Protein AF-A0AAU9QAF4-F1 (afdb_monomer_lite)

Secondary structure (DSSP, 8-state):
---------------HHHHHHHHHHHHHHHHHHHHHH-GGG--HHHHHHHTTS-HHHHTTT-SSTHHHHHHHHHHHHHHHHTTS--S-HHHHHHHHHHHHHH-HHHHHHHHHHHHHHHHHS--HHHHHHHHHHHHHHTTTS-HHHHHHHHHHHHHHHHHHHTT--

Structure (mmCIF, N/CA/C/O backbone):
data_AF-A0AAU9QAF4-F1
#
_entry.id   AF-A0AAU9QAF4-F1
#
loop_
_atom_site.group_PDB
_atom_site.id
_atom_site.type_symbol
_atom_site.label_atom_id
_atom_site.label_alt_id
_atom_site.label_comp_id
_atom_site.label_asym_id
_atom_site.label_entity_id
_atom_site.label_seq_id
_atom_site.pdbx_PDB_ins_code
_atom_site.Cartn_x
_atom_site.Cartn_y
_atom_site.Cartn_z
_atom_site.occupancy
_atom_site.B_iso_or_equiv
_atom_site.auth_seq_id
_atom_site.auth_comp_id
_atom_site.auth_asym_id
_atom_site.auth_atom_id
_atom_site.pdbx_PDB_model_num
ATOM 1 N N . MET A 1 1 ? -36.738 12.164 49.824 1.00 37.22 1 MET A N 1
ATOM 2 C CA . MET A 1 1 ? -36.112 12.694 48.593 1.00 37.22 1 MET A CA 1
ATOM 3 C C . MET A 1 1 ? -34.843 11.898 48.343 1.00 37.22 1 MET A C 1
ATOM 5 O O . MET A 1 1 ? -33.881 12.070 49.077 1.00 37.22 1 MET A O 1
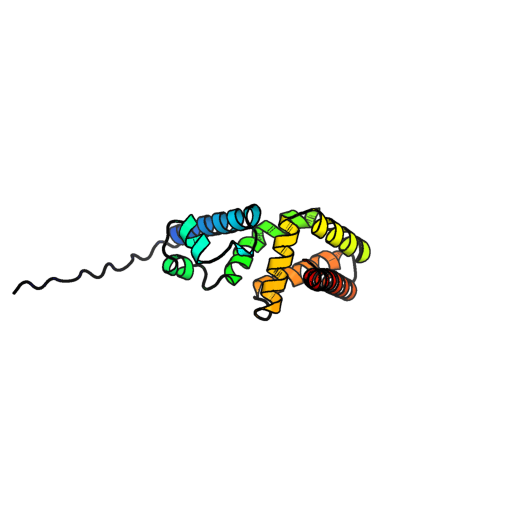ATOM 9 N N . ASN A 1 2 ? -34.884 10.940 47.414 1.00 34.28 2 ASN A N 1
ATOM 10 C CA . ASN A 1 2 ? -33.776 10.017 47.169 1.00 34.28 2 ASN A CA 1
ATOM 11 C C . ASN A 1 2 ? -32.886 10.591 46.057 1.00 34.28 2 ASN A C 1
ATOM 13 O O . ASN A 1 2 ? -33.276 10.624 44.892 1.00 34.28 2 ASN A O 1
ATOM 17 N N . SER A 1 3 ? -31.721 11.103 46.450 1.00 38.75 3 SER A N 1
ATOM 18 C CA . SER A 1 3 ? -30.683 11.627 45.562 1.00 38.75 3 SER A CA 1
ATOM 19 C C . SER A 1 3 ? -30.000 10.460 44.849 1.00 38.75 3 SER A C 1
ATOM 21 O O . SER A 1 3 ? -29.066 9.856 45.380 1.00 38.75 3 SER A O 1
ATOM 23 N N . ASN A 1 4 ? -30.475 10.133 43.648 1.00 41.16 4 ASN A N 1
ATOM 24 C CA . ASN A 1 4 ? -29.860 9.129 42.791 1.00 41.16 4 ASN A CA 1
ATOM 25 C C . ASN A 1 4 ? -28.569 9.711 42.187 1.00 41.16 4 ASN A C 1
ATOM 27 O O . ASN A 1 4 ? -28.582 10.383 41.155 1.00 41.16 4 ASN A O 1
ATOM 31 N N . SER A 1 5 ? -27.458 9.511 42.898 1.00 35.81 5 SER A N 1
ATOM 32 C CA . SER A 1 5 ? -26.116 9.880 42.454 1.00 35.81 5 SER A CA 1
ATOM 33 C C . SER A 1 5 ? -25.727 9.008 41.262 1.00 35.81 5 SER A C 1
ATOM 35 O O . SER A 1 5 ? -25.379 7.835 41.409 1.00 35.81 5 SER A O 1
ATOM 37 N N . TYR A 1 6 ? -25.802 9.583 40.062 1.00 37.62 6 TYR A N 1
ATOM 38 C CA . TYR A 1 6 ? -25.199 9.010 38.867 1.00 37.62 6 TYR A CA 1
ATOM 39 C C . TYR A 1 6 ? -23.682 8.931 39.077 1.00 37.62 6 TYR A C 1
ATOM 41 O O . TYR A 1 6 ? -22.958 9.913 38.903 1.00 37.62 6 TYR A O 1
ATOM 49 N N . LYS A 1 7 ? -23.185 7.742 39.435 1.00 39.69 7 LYS A N 1
ATOM 50 C CA . LYS A 1 7 ? -21.762 7.416 39.323 1.00 39.69 7 LYS A CA 1
ATOM 51 C C . LYS A 1 7 ? -21.377 7.511 37.849 1.00 39.69 7 LYS A C 1
ATOM 53 O O . LYS A 1 7 ? -21.637 6.610 37.057 1.00 39.69 7 LYS A O 1
ATOM 58 N N . LYS A 1 8 ? -20.757 8.631 37.487 1.00 41.03 8 LYS A N 1
ATOM 59 C CA . LYS A 1 8 ? -20.032 8.807 36.233 1.00 41.03 8 LYS A CA 1
ATOM 60 C C . LYS A 1 8 ? -18.921 7.754 36.230 1.00 41.03 8 LYS A C 1
ATOM 62 O O . LYS A 1 8 ? -17.958 7.883 36.979 1.00 41.03 8 LYS A O 1
ATOM 67 N N . VAL A 1 9 ? -19.098 6.674 35.470 1.00 39.09 9 VAL A N 1
ATOM 68 C CA . VAL A 1 9 ? -18.048 5.670 35.261 1.00 39.09 9 VAL A CA 1
ATOM 69 C C . VAL A 1 9 ? -16.934 6.368 34.490 1.00 39.09 9 VAL A C 1
ATOM 71 O O . VAL A 1 9 ? -17.013 6.551 33.277 1.00 39.09 9 VAL A O 1
ATOM 74 N N . THR A 1 10 ? -15.929 6.856 35.207 1.00 44.22 10 THR A N 1
ATOM 75 C CA . THR A 1 10 ? -14.692 7.348 34.614 1.00 44.22 10 THR A CA 1
ATOM 76 C C . THR A 1 10 ? -14.006 6.137 33.995 1.00 44.22 10 THR A C 1
ATOM 78 O O . THR A 1 10 ? -13.633 5.217 34.719 1.00 44.22 10 THR A O 1
ATOM 81 N N . MET A 1 11 ? -13.889 6.104 32.663 1.00 53.50 11 MET A N 1
ATOM 82 C CA . MET A 1 11 ? -13.036 5.134 31.969 1.00 53.50 11 MET A CA 1
ATOM 83 C C . MET A 1 11 ? -11.659 5.167 32.640 1.00 53.50 11 MET A C 1
ATOM 85 O O . MET A 1 11 ? -10.999 6.209 32.634 1.00 53.50 11 MET A O 1
ATOM 89 N N . ALA A 1 12 ? -11.268 4.065 33.282 1.00 58.59 12 ALA A N 1
ATOM 90 C CA . ALA A 1 12 ? -9.931 3.924 33.835 1.00 58.59 12 ALA A CA 1
ATOM 91 C C . ALA A 1 12 ? -8.921 4.147 32.701 1.00 58.59 12 ALA A C 1
ATOM 93 O O . ALA A 1 12 ? -9.132 3.684 31.578 1.00 58.59 12 ALA A O 1
ATOM 94 N N . ARG A 1 13 ? -7.847 4.899 32.972 1.00 70.88 13 ARG A N 1
ATOM 95 C CA . ARG A 1 13 ? -6.726 4.988 32.033 1.00 70.88 13 ARG A CA 1
ATOM 96 C C . ARG A 1 13 ? -6.154 3.578 31.898 1.00 70.88 13 ARG A C 1
ATOM 98 O O . ARG A 1 13 ? -5.591 3.075 32.863 1.00 70.88 13 ARG A O 1
ATOM 105 N N . ILE A 1 14 ? -6.345 2.968 30.731 1.00 81.44 14 ILE A N 1
ATOM 106 C CA . ILE A 1 14 ? -5.668 1.722 30.365 1.00 81.44 14 ILE A CA 1
ATOM 107 C C . ILE A 1 14 ? -4.157 1.944 30.407 1.00 81.44 14 ILE A C 1
ATOM 109 O O . ILE A 1 14 ? -3.684 3.071 30.193 1.00 81.44 14 ILE A O 1
ATOM 113 N N . SER A 1 15 ? -3.405 0.891 30.706 1.00 88.50 15 SER A N 1
ATOM 114 C CA . SER A 1 15 ? -1.948 0.960 30.670 1.00 88.50 15 SER A CA 1
ATOM 115 C C . SER A 1 15 ? -1.459 1.197 29.233 1.00 88.50 15 SER A C 1
ATOM 117 O O . SER A 1 15 ? -2.183 0.982 28.256 1.00 88.50 15 SER A O 1
ATOM 119 N N . GLN A 1 16 ? -0.220 1.667 29.087 1.00 89.19 16 GLN A N 1
ATOM 120 C CA . GLN A 1 16 ? 0.387 1.821 27.763 1.00 89.19 16 GLN A CA 1
ATOM 121 C C . GLN A 1 16 ? 0.506 0.463 27.048 1.00 89.19 16 GLN A C 1
ATOM 123 O O . GLN A 1 16 ? 0.225 0.374 25.857 1.00 89.19 16 GLN A O 1
ATOM 128 N N . GLU A 1 17 ? 0.824 -0.595 27.794 1.00 91.94 17 GLU A N 1
ATOM 129 C CA . GLU A 1 17 ? 0.909 -1.965 27.283 1.00 91.94 17 GLU A CA 1
ATOM 130 C C . GLU A 1 17 ? -0.453 -2.480 26.793 1.00 91.94 17 GLU A C 1
ATOM 132 O O . GLU A 1 17 ? -0.562 -2.993 25.683 1.00 91.94 17 GLU A O 1
ATOM 137 N N . GLU A 1 18 ? -1.526 -2.267 27.561 1.00 92.06 18 GLU A N 1
ATOM 138 C CA . GLU A 1 18 ? -2.888 -2.625 27.141 1.00 92.06 18 GLU A CA 1
ATOM 139 C C . GLU A 1 18 ? -3.303 -1.859 25.881 1.00 92.06 18 GLU A C 1
ATOM 141 O O . GLU A 1 18 ? -3.975 -2.396 24.999 1.00 92.06 18 GLU A O 1
ATOM 146 N N . LYS A 1 19 ? -2.901 -0.588 25.767 1.00 91.81 19 LYS A N 1
ATOM 147 C CA . LYS A 1 19 ? -3.163 0.215 24.572 1.00 91.81 19 LYS A CA 1
ATOM 148 C C . LYS A 1 19 ? -2.449 -0.358 23.345 1.00 91.81 19 LYS A C 1
ATOM 150 O O . LYS A 1 19 ? -3.062 -0.439 22.284 1.00 91.81 19 LYS A O 1
ATOM 155 N N . GLU A 1 20 ? -1.194 -0.769 23.485 1.00 92.62 20 GLU A N 1
ATOM 156 C CA . GLU A 1 20 ? -0.412 -1.380 22.405 1.00 92.62 20 GLU A CA 1
ATOM 157 C C . GLU A 1 20 ? -0.980 -2.740 21.986 1.00 92.62 20 GLU A C 1
ATOM 159 O O . GLU A 1 20 ? -1.146 -2.988 20.792 1.00 92.62 20 GLU A O 1
ATOM 164 N N . GLN A 1 21 ? -1.375 -3.582 22.946 1.00 94.56 21 GLN A N 1
ATOM 165 C CA . GLN A 1 21 ? -2.032 -4.866 22.675 1.00 94.56 21 GLN A CA 1
ATOM 166 C C . GLN A 1 21 ? -3.360 -4.680 21.928 1.00 94.56 21 GLN A C 1
ATOM 168 O O . GLN A 1 21 ? -3.614 -5.355 20.928 1.00 94.56 21 GLN A O 1
ATOM 173 N N . ASN A 1 22 ? -4.183 -3.721 22.364 1.00 94.88 22 ASN A N 1
ATOM 174 C CA . ASN A 1 22 ? -5.430 -3.376 21.681 1.00 94.88 22 ASN A CA 1
ATOM 175 C C . ASN A 1 22 ? -5.173 -2.881 20.255 1.00 94.88 22 ASN A C 1
ATOM 177 O O . ASN A 1 22 ? -5.830 -3.330 19.320 1.00 94.88 22 ASN A O 1
ATOM 181 N N . GLN A 1 23 ? -4.204 -1.980 20.075 1.00 93.88 23 GLN A N 1
ATOM 182 C CA . GLN A 1 23 ? -3.859 -1.457 18.756 1.00 93.88 23 GLN A CA 1
ATOM 183 C C . GLN A 1 23 ? -3.366 -2.569 17.820 1.00 93.88 23 GLN A C 1
ATOM 185 O O . GLN A 1 23 ? -3.834 -2.653 16.689 1.00 93.88 23 GLN A O 1
ATOM 190 N N . ALA A 1 24 ? -2.506 -3.470 18.300 1.00 93.56 24 ALA A N 1
ATOM 191 C CA . ALA A 1 24 ? -2.026 -4.609 17.520 1.00 93.56 24 ALA A CA 1
ATOM 192 C C . ALA A 1 24 ? -3.168 -5.549 17.094 1.00 93.56 24 ALA A C 1
ATOM 194 O O . ALA A 1 24 ? -3.180 -6.036 15.959 1.00 93.56 24 ALA A O 1
ATOM 195 N N . HIS A 1 25 ? -4.146 -5.777 17.977 1.00 95.62 25 HIS A N 1
ATOM 196 C CA . HIS A 1 25 ? -5.349 -6.536 17.646 1.00 95.62 25 HIS A CA 1
ATOM 197 C C . HIS A 1 25 ? -6.179 -5.839 16.557 1.00 95.62 25 HIS A C 1
ATOM 199 O O . HIS A 1 25 ? -6.551 -6.473 15.568 1.00 95.62 25 HIS A O 1
ATOM 205 N N . TYR A 1 26 ? -6.416 -4.531 16.680 1.00 95.75 26 TYR A N 1
ATOM 206 C CA . TYR A 1 26 ? -7.167 -3.769 15.679 1.00 95.75 26 TYR A CA 1
ATOM 207 C C . TYR A 1 26 ? -6.445 -3.727 14.327 1.00 95.75 26 TYR A C 1
ATOM 209 O O . TYR A 1 26 ? -7.079 -3.939 13.296 1.00 95.75 26 TYR A O 1
ATOM 217 N N . ASP A 1 27 ? -5.121 -3.549 14.317 1.00 94.75 27 ASP A N 1
ATOM 218 C CA . ASP A 1 27 ? -4.292 -3.603 13.107 1.00 94.75 27 ASP A CA 1
ATOM 219 C C . ASP A 1 27 ? -4.356 -4.978 12.420 1.00 94.75 27 ASP A C 1
ATOM 221 O O . ASP A 1 27 ? -4.235 -5.073 11.197 1.00 94.75 27 ASP A O 1
ATOM 225 N N . ALA A 1 28 ? -4.525 -6.064 13.182 1.00 94.69 28 ALA A N 1
ATOM 226 C CA . ALA A 1 28 ? -4.725 -7.400 12.626 1.00 94.69 28 ALA A CA 1
ATOM 227 C C . ALA A 1 28 ? -6.104 -7.545 11.965 1.00 94.69 28 ALA A C 1
ATOM 229 O O . ALA A 1 28 ? -6.181 -8.050 10.849 1.00 94.69 28 ALA A O 1
ATOM 230 N N . VAL A 1 29 ? -7.168 -7.039 12.596 1.00 96.25 29 VAL A N 1
ATOM 231 C CA . VAL A 1 29 ? -8.527 -7.038 12.022 1.00 96.25 29 VAL A CA 1
ATOM 232 C C . VAL A 1 29 ? -8.605 -6.169 10.764 1.00 96.25 29 VAL A C 1
ATOM 234 O O . VAL A 1 29 ? -9.186 -6.581 9.763 1.00 96.25 29 VAL A O 1
ATOM 237 N N . ILE A 1 30 ? -7.985 -4.985 10.785 1.00 95.62 30 ILE A N 1
ATOM 238 C CA . ILE A 1 30 ? -7.874 -4.093 9.620 1.00 95.62 30 ILE A CA 1
ATOM 239 C C . ILE A 1 30 ? -7.180 -4.812 8.461 1.00 95.62 30 ILE A C 1
ATOM 241 O O . ILE A 1 30 ? -7.657 -4.752 7.328 1.00 95.62 30 ILE A O 1
ATOM 245 N N . PHE A 1 31 ? -6.070 -5.499 8.743 1.00 94.44 31 PHE A N 1
ATOM 246 C CA . PHE A 1 31 ? -5.344 -6.275 7.743 1.00 94.44 31 PHE A CA 1
ATOM 247 C C . PHE A 1 31 ? -6.191 -7.416 7.174 1.00 94.44 31 PHE A C 1
ATOM 249 O O . PHE A 1 31 ? -6.252 -7.556 5.957 1.00 94.44 31 PHE A O 1
ATOM 256 N N . GLU A 1 32 ? -6.880 -8.179 8.023 1.00 94.88 32 GLU A N 1
ATOM 257 C CA . GLU A 1 32 ? -7.725 -9.294 7.588 1.00 94.88 32 GLU A CA 1
ATOM 258 C C . GLU A 1 32 ? -8.869 -8.822 6.683 1.00 94.88 32 GLU A C 1
ATOM 260 O O . GLU A 1 32 ? -9.045 -9.339 5.580 1.00 94.88 32 GLU A O 1
ATOM 265 N N . LEU A 1 33 ? -9.603 -7.784 7.097 1.00 96.00 33 LEU A N 1
ATOM 266 C CA . LEU A 1 33 ? -10.657 -7.175 6.279 1.00 96.00 33 LEU A CA 1
ATOM 267 C C . LEU A 1 33 ? -10.108 -6.682 4.939 1.00 96.00 33 LEU A C 1
ATOM 269 O O . LEU A 1 33 ? -10.731 -6.876 3.899 1.00 96.00 33 LEU A O 1
ATOM 273 N N . PHE A 1 34 ? -8.922 -6.075 4.949 1.00 95.06 34 PHE A N 1
ATOM 274 C CA . PHE A 1 34 ? -8.291 -5.590 3.732 1.00 95.06 34 PHE A CA 1
ATOM 275 C C . PHE A 1 34 ? -7.962 -6.728 2.755 1.00 95.06 34 PHE A C 1
ATOM 277 O O . PHE A 1 34 ? -8.328 -6.647 1.585 1.00 95.06 34 PHE A O 1
ATOM 284 N N . ILE A 1 35 ? -7.299 -7.798 3.209 1.00 93.88 35 ILE A N 1
ATOM 285 C CA . ILE A 1 35 ? -6.893 -8.892 2.312 1.00 93.88 35 ILE A CA 1
ATOM 286 C C . ILE A 1 35 ? -8.086 -9.729 1.826 1.00 93.88 35 ILE A C 1
ATOM 288 O O . ILE A 1 35 ? -8.044 -10.274 0.721 1.00 93.88 35 ILE A O 1
ATOM 292 N N . THR A 1 36 ? -9.148 -9.836 2.631 1.00 94.75 36 THR A N 1
ATOM 293 C CA . 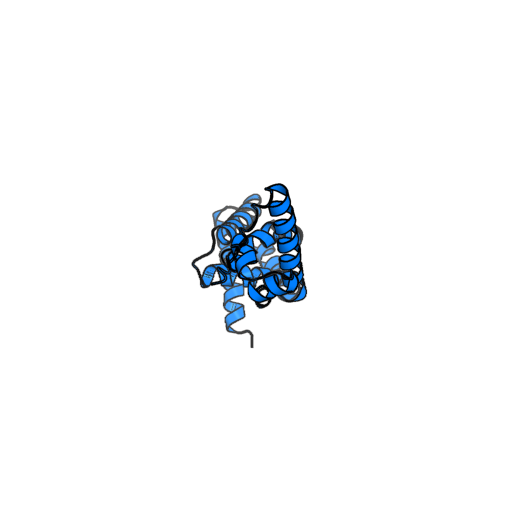THR A 1 36 ? -10.314 -10.678 2.325 1.00 94.75 36 THR A CA 1
ATOM 294 C C . THR A 1 36 ? -11.399 -9.937 1.560 1.00 94.75 36 THR A C 1
ATOM 296 O O . THR A 1 36 ? -11.967 -10.501 0.623 1.00 94.75 36 THR A O 1
ATOM 299 N N . GLU A 1 37 ? -11.667 -8.674 1.891 1.00 95.06 37 GLU A N 1
ATOM 300 C CA . GLU A 1 37 ? -12.799 -7.895 1.373 1.00 95.06 37 GLU A CA 1
ATOM 301 C C . GLU A 1 37 ? -12.362 -6.669 0.548 1.00 95.06 37 GLU A C 1
ATOM 303 O O . GLU A 1 37 ? -13.082 -6.289 -0.372 1.00 95.06 37 GLU A O 1
ATOM 308 N N . GLY A 1 38 ? -11.160 -6.127 0.762 1.00 93.75 38 GLY A N 1
ATOM 309 C CA . GLY A 1 38 ? -10.618 -4.989 0.004 1.00 93.75 38 GLY A CA 1
ATOM 310 C C . GLY A 1 38 ? -10.765 -3.638 0.709 1.00 93.75 38 GLY A C 1
ATOM 311 O O . GLY A 1 38 ? -11.341 -3.541 1.794 1.00 93.75 38 GLY A O 1
ATOM 312 N N . TRP A 1 39 ? -10.229 -2.570 0.107 1.00 92.81 39 TRP A N 1
ATOM 313 C CA . TRP A 1 39 ? -10.094 -1.250 0.749 1.00 92.81 39 TRP A CA 1
ATOM 314 C C . TRP A 1 39 ? -11.434 -0.597 1.107 1.00 92.81 39 TRP A C 1
ATOM 316 O O . TRP A 1 39 ? -11.555 0.074 2.138 1.00 92.81 39 TRP A O 1
ATOM 326 N N . GLU A 1 40 ? -12.458 -0.789 0.281 1.00 91.94 40 GLU A N 1
ATOM 327 C CA . GLU A 1 40 ? -13.786 -0.209 0.511 1.00 91.94 40 GLU A CA 1
ATOM 328 C C . GLU A 1 40 ? -14.471 -0.781 1.757 1.00 91.94 40 GLU A C 1
ATOM 330 O O . GLU A 1 40 ? -15.150 -0.052 2.483 1.00 91.94 40 GLU A O 1
ATOM 335 N N . ALA A 1 41 ? -14.225 -2.055 2.077 1.00 93.75 41 ALA A N 1
ATOM 336 C CA . ALA A 1 41 ? -14.794 -2.708 3.253 1.00 93.75 41 ALA A CA 1
ATOM 337 C C . ALA A 1 41 ? -14.182 -2.211 4.576 1.00 93.75 41 ALA A C 1
ATOM 339 O O . ALA A 1 41 ? -14.834 -2.260 5.625 1.00 93.75 41 ALA A O 1
ATOM 340 N N . VAL A 1 42 ? -12.950 -1.685 4.547 1.00 94.69 42 VAL A N 1
ATOM 341 C CA . VAL A 1 42 ? -12.208 -1.234 5.737 1.00 94.69 42 VAL A CA 1
ATOM 342 C C . VAL A 1 42 ? -12.716 0.130 6.221 1.00 94.69 42 VAL A C 1
ATOM 344 O O . VAL A 1 42 ? -12.064 1.165 6.090 1.00 94.69 42 VAL A O 1
ATOM 347 N N . THR A 1 43 ? -13.913 0.157 6.800 1.00 94.69 43 THR A N 1
ATOM 348 C CA . THR A 1 43 ? -14.518 1.367 7.380 1.00 94.69 43 THR A CA 1
ATOM 349 C C . THR A 1 43 ? -14.410 1.377 8.904 1.00 94.69 43 THR A C 1
ATOM 351 O O . THR A 1 43 ? -14.340 0.326 9.538 1.00 94.69 43 THR A O 1
ATOM 354 N N . LEU A 1 44 ? -14.450 2.565 9.525 1.00 95.38 44 LEU A N 1
ATOM 355 C CA . LEU A 1 44 ? -14.473 2.690 10.993 1.00 95.38 44 LEU A CA 1
ATOM 356 C C . LEU A 1 44 ? -15.614 1.878 11.624 1.00 95.38 44 LEU A C 1
ATOM 358 O O . LEU A 1 44 ? -15.431 1.289 12.684 1.00 95.38 44 LEU A O 1
ATOM 362 N N . ASP A 1 45 ? -16.786 1.856 10.985 1.00 96.38 45 ASP A N 1
ATOM 363 C CA . ASP A 1 45 ? -17.948 1.121 11.489 1.00 96.38 45 ASP A CA 1
ATOM 364 C C . ASP A 1 45 ? -17.751 -0.392 11.371 1.00 96.38 45 ASP A C 1
ATOM 366 O O . ASP A 1 45 ? -18.035 -1.124 12.320 1.00 96.38 45 ASP A O 1
ATOM 370 N N . ARG A 1 46 ? -17.215 -0.858 10.236 1.00 96.88 46 ARG A N 1
ATOM 371 C CA . ARG A 1 46 ? -16.934 -2.278 10.010 1.00 96.88 46 ARG A CA 1
ATOM 372 C C . ARG A 1 46 ? -15.859 -2.794 10.961 1.00 96.88 46 ARG A C 1
ATOM 374 O O . ARG A 1 46 ? -16.096 -3.785 11.639 1.00 96.88 46 ARG A O 1
ATOM 381 N N . VAL A 1 47 ? -14.734 -2.090 11.079 1.00 97.25 47 VAL A N 1
ATOM 382 C CA . VAL A 1 47 ? -13.638 -2.467 11.987 1.00 97.25 47 VAL A CA 1
ATOM 383 C C . VAL A 1 47 ? -14.117 -2.467 13.439 1.00 97.25 47 VAL A C 1
ATOM 385 O O . VAL A 1 47 ? -13.862 -3.419 14.167 1.00 97.25 47 VAL A O 1
ATOM 388 N N . ALA A 1 48 ? -14.869 -1.447 13.870 1.00 97.31 48 ALA A N 1
ATOM 389 C CA . ALA A 1 48 ? -15.393 -1.406 15.235 1.00 97.31 48 ALA A CA 1
ATOM 390 C C . ALA A 1 48 ? -16.327 -2.591 15.528 1.00 97.31 48 ALA A C 1
ATOM 392 O O . ALA A 1 48 ? -16.247 -3.178 16.608 1.00 97.31 48 ALA A O 1
ATOM 393 N N . LYS A 1 49 ? -17.171 -2.964 14.556 1.00 97.56 49 LYS A N 1
ATOM 394 C CA . LYS A 1 49 ? -18.056 -4.128 14.647 1.00 97.56 49 LYS A CA 1
ATOM 395 C C . LYS A 1 49 ? -17.268 -5.434 14.780 1.00 97.56 49 LYS A C 1
ATOM 397 O O . LYS A 1 49 ? -17.577 -6.200 15.686 1.00 97.56 49 LYS A O 1
ATOM 402 N N . GLU A 1 50 ? -16.269 -5.669 13.930 1.00 97.31 50 GLU A N 1
ATOM 403 C CA . GLU A 1 50 ? -15.446 -6.890 13.981 1.00 97.31 50 GLU A CA 1
ATOM 404 C C . GLU A 1 50 ? -14.629 -6.994 15.276 1.00 97.31 50 GLU A C 1
ATOM 406 O O . GLU A 1 50 ? -14.512 -8.070 15.853 1.00 97.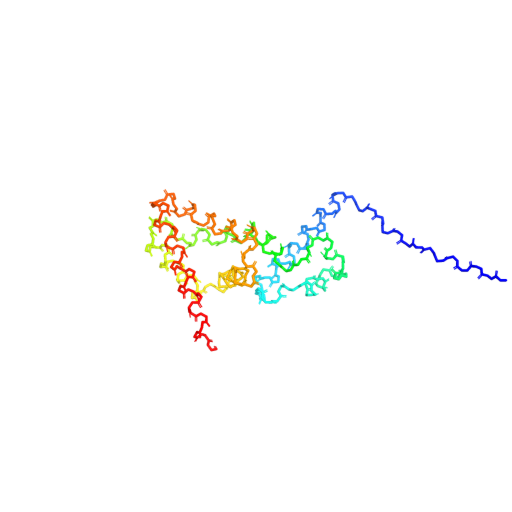31 50 GLU A O 1
ATOM 411 N N . CYS A 1 51 ? -14.138 -5.869 15.798 1.00 96.00 51 CYS A N 1
ATOM 412 C CA . CYS A 1 51 ? -13.439 -5.827 17.084 1.00 96.00 51 CYS A CA 1
ATOM 413 C C . CYS A 1 51 ? -14.382 -5.904 18.304 1.00 96.00 51 CYS A C 1
ATOM 415 O O . CYS A 1 51 ? -13.910 -5.922 19.438 1.00 96.00 51 CYS A O 1
ATOM 417 N N . GLY A 1 52 ? -15.708 -5.872 18.116 1.00 96.62 52 GLY A N 1
ATOM 418 C CA . GLY A 1 52 ? -16.680 -5.869 19.216 1.00 96.62 52 GLY A CA 1
ATOM 419 C C . GLY A 1 52 ? -16.662 -4.598 20.080 1.00 96.62 52 GLY A C 1
ATOM 420 O O . GLY A 1 52 ? -17.055 -4.636 21.247 1.00 96.62 52 GLY A O 1
ATOM 421 N N . ILE A 1 53 ? -16.218 -3.461 19.532 1.00 96.62 53 ILE A N 1
ATOM 422 C CA . ILE A 1 53 ? -16.089 -2.185 20.252 1.00 96.62 53 ILE A CA 1
ATOM 423 C C . ILE A 1 53 ? -16.984 -1.091 19.665 1.00 96.62 53 ILE A C 1
ATOM 425 O O . ILE A 1 53 ? -17.498 -1.169 18.552 1.00 96.62 53 ILE A O 1
ATOM 429 N N . ARG A 1 54 ? -17.163 0.001 20.416 1.00 96.50 54 ARG A N 1
ATOM 430 C CA . ARG A 1 54 ? -17.844 1.197 19.900 1.00 96.50 54 ARG A CA 1
ATOM 431 C C . ARG A 1 54 ? -16.943 1.921 18.899 1.00 96.50 54 ARG A C 1
ATOM 433 O O . ARG A 1 54 ? -15.748 2.072 19.149 1.00 96.50 54 ARG A O 1
ATOM 440 N N . LYS A 1 55 ? -17.533 2.507 17.851 1.00 95.06 55 LYS A N 1
ATOM 441 C CA . LYS A 1 55 ? -16.824 3.385 16.898 1.00 95.06 55 LYS A CA 1
ATOM 442 C C . LYS A 1 55 ? -16.023 4.486 17.598 1.00 95.06 55 LYS A C 1
ATOM 444 O O . LYS A 1 55 ? -14.880 4.731 17.242 1.00 95.06 55 LYS A O 1
ATOM 449 N N . SER A 1 56 ? -16.593 5.105 18.633 1.00 94.75 56 SER A N 1
ATOM 450 C CA . SER A 1 56 ? -15.918 6.141 19.426 1.00 94.75 56 SER A CA 1
ATOM 451 C C . SER A 1 56 ? -14.670 5.627 20.150 1.00 94.75 56 SER A C 1
ATOM 453 O O . SER A 1 56 ? -13.721 6.380 20.334 1.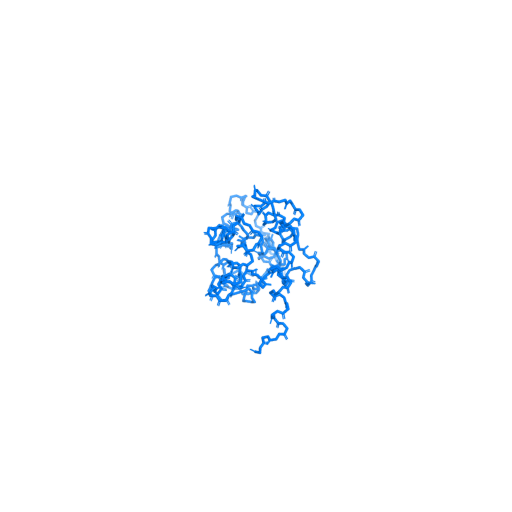00 94.75 56 SER A O 1
ATOM 455 N N . THR A 1 57 ? -14.660 4.352 20.560 1.00 94.19 57 THR A N 1
ATOM 456 C CA . THR A 1 57 ? -13.477 3.711 21.150 1.00 94.19 57 THR A CA 1
ATOM 457 C C . THR A 1 57 ? -12.399 3.547 20.088 1.00 94.19 57 THR A C 1
ATOM 459 O O . THR A 1 57 ? -11.267 3.959 20.316 1.00 94.19 57 THR A O 1
ATOM 462 N N . LEU A 1 58 ? -12.761 3.032 18.907 1.00 95.69 58 LEU A N 1
ATOM 463 C CA . LEU A 1 58 ? -11.838 2.894 17.779 1.00 95.69 58 LEU A CA 1
ATOM 464 C C . LEU A 1 58 ? -11.273 4.252 17.336 1.00 95.69 58 LEU A C 1
ATOM 466 O O . LEU A 1 58 ? -10.087 4.359 17.050 1.00 95.69 58 LEU A O 1
ATOM 470 N N . GLN A 1 59 ? -12.090 5.308 17.365 1.00 94.75 59 GLN A N 1
ATOM 471 C CA . GLN A 1 59 ? -11.665 6.676 17.056 1.00 94.75 59 GLN A CA 1
ATOM 472 C C . GLN A 1 59 ? -10.628 7.247 18.031 1.00 94.75 59 GLN A C 1
ATOM 474 O O . GLN A 1 59 ? -9.913 8.187 17.683 1.00 94.75 59 GLN A O 1
ATOM 479 N N . GLY A 1 60 ? -10.507 6.669 19.231 1.00 93.00 60 GLY A N 1
ATOM 480 C CA . GLY A 1 60 ? -9.410 6.966 20.152 1.00 93.00 60 GLY A CA 1
ATOM 481 C C . GLY A 1 60 ? -8.047 6.454 19.669 1.00 93.00 60 GLY A C 1
ATOM 482 O O . GLY A 1 60 ? -7.022 6.968 20.114 1.00 93.00 60 GLY A O 1
ATOM 483 N N . TYR A 1 61 ? -8.038 5.480 18.754 1.00 92.81 61 TYR A N 1
ATOM 484 C CA . TYR A 1 61 ? -6.843 4.912 18.123 1.00 92.81 61 TYR A CA 1
ATOM 485 C C . TYR A 1 61 ? -6.651 5.450 16.700 1.00 92.81 61 TYR A C 1
ATOM 487 O O . TYR A 1 61 ? -5.545 5.851 16.350 1.00 92.81 61 TYR A O 1
ATOM 495 N N . TYR A 1 62 ? -7.733 5.528 15.917 1.00 92.12 62 TYR A N 1
ATOM 496 C CA . TYR A 1 62 ? -7.715 5.956 14.517 1.00 92.12 62 TYR A CA 1
ATOM 497 C C . TYR A 1 62 ? -8.721 7.079 14.278 1.00 92.12 62 TYR A C 1
ATOM 499 O O . TYR A 1 62 ? -9.930 6.856 14.234 1.00 92.12 62 TYR A O 1
ATOM 507 N N . LYS A 1 63 ? -8.241 8.307 14.076 1.00 88.56 63 LYS A N 1
ATOM 508 C CA . LYS A 1 63 ? -9.115 9.478 13.886 1.00 88.56 63 LYS A CA 1
ATOM 509 C C . LYS A 1 63 ? -10.030 9.339 12.662 1.00 88.56 63 LYS A C 1
ATOM 511 O O . LYS A 1 63 ? -11.155 9.835 12.679 1.00 88.56 63 LYS A O 1
ATOM 516 N N . ASN A 1 64 ? -9.546 8.697 11.600 1.00 87.81 64 ASN A N 1
ATOM 517 C CA . ASN A 1 64 ? -10.249 8.504 10.332 1.00 87.81 64 ASN A CA 1
ATOM 518 C C . ASN A 1 64 ? -9.747 7.243 9.593 1.00 87.81 64 ASN A C 1
ATOM 520 O O . ASN A 1 64 ? -8.777 6.619 10.024 1.00 87.81 64 ASN A O 1
ATOM 524 N N . LYS A 1 65 ? -10.414 6.881 8.482 1.00 87.44 65 LYS A N 1
ATOM 525 C CA . LYS A 1 65 ? -10.070 5.721 7.631 1.00 87.44 65 LYS A CA 1
ATOM 526 C C . LYS A 1 65 ? -8.628 5.796 7.113 1.00 87.44 65 LYS A C 1
ATOM 528 O O . LYS A 1 65 ? -7.948 4.781 7.085 1.00 87.44 65 LYS A O 1
ATOM 533 N N . ASP A 1 66 ? -8.135 6.986 6.778 1.00 83.38 66 ASP A N 1
ATOM 534 C CA . ASP A 1 66 ? -6.783 7.182 6.235 1.00 83.38 66 ASP A CA 1
ATOM 535 C C . ASP A 1 66 ? -5.691 6.682 7.195 1.00 83.38 66 ASP A C 1
ATOM 537 O O . ASP A 1 66 ? -4.623 6.251 6.761 1.00 83.38 66 ASP A O 1
ATOM 541 N N . GLN A 1 67 ? -5.951 6.704 8.510 1.00 86.56 67 GLN A N 1
ATOM 542 C CA . GLN A 1 67 ? -5.019 6.165 9.503 1.00 86.56 67 GLN A CA 1
ATOM 543 C C . GLN A 1 67 ? -4.869 4.637 9.418 1.00 86.56 67 GLN A C 1
ATOM 545 O O . GLN A 1 67 ? -3.829 4.110 9.808 1.00 86.56 67 GLN A O 1
ATOM 550 N N . PHE A 1 68 ? -5.831 3.925 8.825 1.00 89.56 68 PHE A N 1
ATOM 551 C CA . PHE A 1 68 ? -5.704 2.493 8.549 1.00 89.56 68 PHE A CA 1
ATOM 552 C C . PHE A 1 68 ? -4.650 2.195 7.483 1.00 89.56 68 PHE A C 1
ATOM 554 O O . PHE A 1 68 ? -3.982 1.168 7.566 1.00 89.56 68 PHE A O 1
ATOM 561 N N . ALA A 1 69 ? -4.419 3.102 6.527 1.00 81.81 69 ALA A N 1
ATOM 562 C CA . ALA A 1 69 ? -3.370 2.908 5.527 1.00 81.81 69 ALA A CA 1
ATOM 563 C C . ALA A 1 69 ? -1.976 2.792 6.177 1.00 81.81 69 ALA A C 1
ATOM 565 O O . ALA A 1 69 ? -1.127 2.053 5.685 1.00 81.81 69 ALA A O 1
ATOM 566 N N . TYR A 1 70 ? -1.747 3.456 7.318 1.00 79.12 70 TYR A N 1
ATOM 567 C CA . TYR A 1 70 ? -0.501 3.339 8.088 1.00 79.12 70 TYR A CA 1
ATOM 568 C C . TYR A 1 70 ? -0.376 1.978 8.777 1.00 79.12 70 TYR A C 1
ATOM 570 O O . TYR A 1 70 ? 0.691 1.371 8.727 1.00 79.12 70 TYR A O 1
ATOM 578 N N . ALA A 1 71 ? -1.465 1.481 9.372 1.00 80.25 71 ALA A N 1
ATOM 579 C CA . ALA A 1 71 ? -1.515 0.147 9.976 1.00 80.25 71 ALA A CA 1
ATOM 580 C C . ALA A 1 71 ? -1.202 -0.953 8.947 1.00 80.25 71 ALA A C 1
ATOM 582 O O . ALA A 1 71 ? -0.494 -1.921 9.226 1.00 80.25 71 ALA A O 1
ATOM 583 N N . LEU A 1 72 ? -1.696 -0.769 7.722 1.00 84.19 72 LEU A N 1
ATOM 584 C CA . LEU A 1 72 ? -1.489 -1.683 6.607 1.00 84.19 72 LEU A CA 1
ATOM 585 C C . LEU A 1 72 ? -0.080 -1.583 6.005 1.00 84.19 72 LEU A C 1
ATOM 587 O O . LEU A 1 72 ? 0.521 -2.594 5.638 1.00 84.19 72 LEU A O 1
ATOM 591 N N . GLN A 1 73 ? 0.478 -0.376 5.928 1.00 74.06 73 GLN A N 1
ATOM 592 C CA . GLN A 1 73 ? 1.742 -0.083 5.253 1.00 74.06 73 GLN A CA 1
ATOM 593 C C . GLN A 1 73 ? 2.913 -0.975 5.695 1.00 74.06 73 GLN A C 1
ATOM 595 O O . GLN A 1 73 ? 3.673 -1.435 4.841 1.00 74.06 73 GLN A O 1
ATOM 600 N N . GLY A 1 74 ? 3.048 -1.243 6.998 1.00 71.56 74 GLY A N 1
ATOM 601 C CA . GLY A 1 74 ? 4.136 -2.068 7.538 1.00 71.56 74 GLY A CA 1
ATOM 602 C C . GLY A 1 74 ? 4.061 -3.549 7.148 1.00 71.56 74 GLY A C 1
ATOM 603 O O . GLY A 1 74 ? 5.082 -4.230 7.143 1.00 71.56 74 GLY A O 1
ATOM 604 N N . LYS A 1 75 ? 2.871 -4.044 6.790 1.00 79.94 75 LYS A N 1
ATOM 605 C CA . LYS A 1 75 ? 2.630 -5.455 6.442 1.00 79.94 75 LYS A CA 1
ATOM 606 C C . LYS A 1 75 ? 2.524 -5.679 4.937 1.00 79.94 75 LYS A C 1
ATOM 608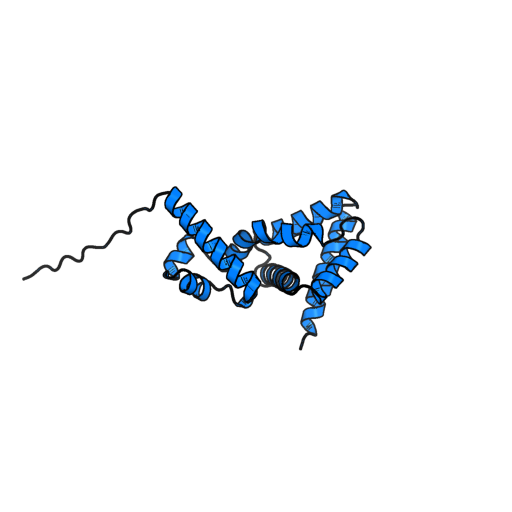 O O . LYS A 1 75 ? 2.928 -6.723 4.443 1.00 79.94 75 LYS A O 1
ATOM 613 N N . ILE A 1 76 ? 2.004 -4.691 4.213 1.00 81.75 76 ILE A N 1
ATOM 614 C CA . ILE A 1 76 ? 1.665 -4.816 2.796 1.00 81.75 76 ILE A CA 1
ATOM 615 C C . ILE A 1 76 ? 2.885 -4.701 1.883 1.00 81.75 76 ILE A C 1
ATOM 617 O O . ILE A 1 76 ? 3.030 -5.498 0.961 1.00 81.75 76 ILE A O 1
ATOM 621 N N . PHE A 1 77 ? 3.774 -3.727 2.107 1.00 78.25 77 PHE A N 1
ATOM 622 C CA . PHE A 1 77 ? 4.895 -3.493 1.186 1.00 78.25 77 PHE A CA 1
ATOM 623 C C . PHE A 1 77 ? 5.794 -4.734 0.989 1.00 78.25 77 PHE A C 1
ATOM 625 O O . PHE A 1 77 ? 6.066 -5.080 -0.165 1.00 78.25 77 PHE A O 1
ATOM 632 N N . PRO A 1 78 ? 6.183 -5.479 2.048 1.00 83.75 78 PRO A N 1
ATOM 633 C CA . PRO A 1 78 ? 6.966 -6.708 1.897 1.00 83.75 78 PRO A CA 1
ATOM 634 C C . PRO A 1 78 ? 6.304 -7.785 1.025 1.00 83.75 78 PRO A C 1
ATOM 636 O O . PRO A 1 78 ? 7.011 -8.564 0.393 1.00 83.75 78 PRO A O 1
ATOM 639 N N . MET A 1 79 ? 4.967 -7.818 0.940 1.00 86.12 79 MET A N 1
ATOM 640 C CA . MET A 1 79 ? 4.236 -8.808 0.134 1.00 86.12 79 MET A CA 1
ATOM 641 C C . MET A 1 79 ? 4.463 -8.635 -1.374 1.00 86.12 79 MET A C 1
ATOM 643 O O . MET A 1 79 ? 4.333 -9.598 -2.133 1.00 86.12 79 MET A O 1
ATOM 647 N N . PHE A 1 80 ? 4.793 -7.415 -1.808 1.00 85.62 80 PHE A N 1
ATOM 648 C CA . PHE A 1 80 ? 4.930 -7.059 -3.223 1.00 85.62 80 PHE A CA 1
ATOM 649 C C . PHE A 1 80 ? 6.341 -6.626 -3.606 1.00 85.62 80 PHE A C 1
ATOM 651 O O . PHE A 1 80 ? 6.691 -6.704 -4.779 1.00 85.62 80 PHE A O 1
ATOM 658 N N . ALA A 1 81 ? 7.180 -6.242 -2.640 1.00 82.56 81 ALA A N 1
ATOM 659 C CA . ALA A 1 81 ? 8.567 -5.862 -2.897 1.00 82.56 81 ALA A CA 1
ATOM 660 C C . ALA A 1 81 ? 9.369 -6.972 -3.605 1.00 82.56 81 ALA A C 1
ATOM 662 O O . ALA A 1 81 ? 10.201 -6.675 -4.449 1.00 82.56 81 ALA A O 1
ATOM 663 N N . GLY A 1 82 ? 9.094 -8.249 -3.316 1.00 84.31 82 GLY A N 1
ATOM 664 C CA . GLY A 1 82 ? 9.729 -9.377 -4.016 1.00 84.31 82 GLY A CA 1
ATOM 665 C C . GLY A 1 82 ? 9.107 -9.733 -5.374 1.00 84.31 82 GLY A C 1
ATOM 666 O O . GLY A 1 82 ? 9.639 -10.584 -6.078 1.00 84.31 82 GLY A O 1
ATOM 667 N N . LYS A 1 83 ? 7.967 -9.128 -5.722 1.00 91.62 83 LYS A N 1
ATOM 668 C CA . LYS A 1 83 ? 7.214 -9.392 -6.959 1.00 91.62 83 LYS A CA 1
ATOM 669 C C . LYS A 1 83 ? 7.367 -8.272 -7.994 1.00 91.62 83 LYS A C 1
ATOM 671 O O . LYS A 1 83 ? 7.222 -8.515 -9.188 1.00 91.62 83 LYS A O 1
ATOM 676 N N . LEU A 1 84 ? 7.625 -7.051 -7.532 1.00 95.00 84 LEU A N 1
ATOM 677 C CA . LEU A 1 84 ? 7.989 -5.920 -8.375 1.00 95.00 84 LEU A CA 1
ATOM 678 C C . LEU A 1 84 ? 9.458 -6.026 -8.782 1.00 95.00 84 LEU A C 1
ATOM 680 O O . LEU A 1 84 ? 10.321 -6.396 -7.987 1.00 95.00 84 LEU A O 1
ATOM 684 N N . ASP A 1 85 ? 9.737 -5.673 -10.028 1.00 96.00 85 ASP A N 1
ATOM 685 C CA . ASP A 1 85 ? 11.075 -5.729 -10.592 1.00 96.00 85 ASP A CA 1
ATOM 686 C C . ASP A 1 85 ? 11.704 -4.338 -10.624 1.00 96.00 85 ASP A C 1
ATOM 688 O O . ASP A 1 85 ? 11.364 -3.500 -11.453 1.00 96.00 85 ASP A O 1
ATOM 692 N N . PHE A 1 86 ? 12.638 -4.094 -9.710 1.00 95.56 86 PHE A N 1
ATOM 693 C CA . PHE A 1 86 ? 13.273 -2.789 -9.544 1.00 95.56 86 PHE A CA 1
ATOM 694 C C . PHE A 1 86 ? 14.558 -2.613 -10.364 1.00 95.56 86 PHE A C 1
ATOM 696 O O . PHE A 1 86 ? 15.300 -1.673 -10.100 1.00 95.56 86 PHE A O 1
ATOM 703 N N . GLN A 1 87 ? 14.869 -3.501 -11.320 1.00 96.12 87 GLN A N 1
ATOM 704 C CA . GLN A 1 87 ? 16.136 -3.431 -12.066 1.00 96.12 87 GLN A CA 1
ATOM 705 C C . GLN A 1 87 ? 16.149 -2.362 -13.169 1.00 96.12 87 GLN A C 1
ATOM 707 O O . GLN A 1 87 ? 17.216 -1.867 -13.519 1.00 96.12 87 GLN A O 1
ATOM 712 N N . SER A 1 88 ? 14.990 -2.006 -13.730 1.00 97.44 88 SER A N 1
ATOM 713 C CA . SER A 1 88 ? 14.852 -0.894 -14.681 1.00 97.44 88 SER A CA 1
ATOM 714 C C . SER A 1 88 ? 13.436 -0.318 -14.652 1.00 97.44 88 SER A C 1
ATOM 716 O O . SER A 1 88 ? 12.510 -0.965 -14.158 1.00 97.44 88 SER A O 1
ATOM 718 N N . ALA A 1 89 ? 13.244 0.876 -15.217 1.00 97.25 89 ALA A N 1
ATOM 719 C CA . ALA A 1 89 ? 11.927 1.506 -15.321 1.00 97.25 89 ALA A CA 1
ATOM 720 C C . ALA A 1 89 ? 10.929 0.641 -16.115 1.00 97.25 89 ALA A C 1
ATOM 722 O O . ALA A 1 89 ? 9.766 0.507 -15.741 1.00 97.25 89 ALA A O 1
ATOM 723 N N . GLU A 1 90 ? 11.377 0.016 -17.202 1.00 97.69 90 GLU A N 1
ATOM 724 C CA . GLU A 1 90 ? 10.563 -0.836 -18.071 1.00 97.69 90 GLU A CA 1
ATOM 725 C C . GLU A 1 90 ? 10.132 -2.109 -17.348 1.00 97.69 90 GLU A C 1
ATOM 727 O O . GLU A 1 90 ? 8.962 -2.489 -17.408 1.00 97.69 90 GLU A O 1
ATOM 732 N N . ARG A 1 91 ? 11.062 -2.752 -16.635 1.00 97.88 91 ARG A N 1
ATOM 733 C CA . ARG A 1 91 ? 10.780 -3.975 -15.875 1.00 97.88 91 ARG A CA 1
ATOM 734 C C . ARG A 1 91 ? 9.874 -3.696 -14.686 1.00 97.88 91 ARG A C 1
ATOM 736 O O . ARG A 1 91 ? 8.949 -4.470 -14.433 1.00 97.88 91 ARG A O 1
ATOM 743 N N . PHE A 1 92 ? 10.062 -2.556 -14.029 1.00 97.94 92 PHE A N 1
ATOM 744 C CA . PHE A 1 92 ? 9.165 -2.082 -12.983 1.00 97.94 92 PHE A CA 1
ATOM 745 C C . PHE A 1 92 ? 7.744 -1.902 -13.520 1.00 97.94 92 PHE A C 1
ATOM 747 O O . PHE A 1 92 ? 6.810 -2.496 -12.989 1.00 97.94 92 PHE A O 1
ATOM 754 N N . LYS A 1 93 ? 7.571 -1.169 -14.626 1.00 97.62 93 LYS A N 1
ATOM 755 C CA . LYS A 1 93 ? 6.249 -0.960 -15.237 1.00 97.62 93 LYS A CA 1
ATOM 756 C C . LYS A 1 93 ? 5.608 -2.268 -15.710 1.00 97.62 93 LYS A C 1
ATOM 758 O O . LYS A 1 93 ? 4.416 -2.481 -15.497 1.00 97.62 93 LYS A O 1
ATOM 763 N N . ALA A 1 94 ? 6.385 -3.170 -16.309 1.00 97.56 94 ALA A N 1
ATOM 764 C CA . ALA A 1 94 ? 5.889 -4.463 -16.774 1.00 97.56 94 ALA A CA 1
ATOM 765 C C . ALA A 1 94 ? 5.436 -5.368 -15.612 1.00 97.56 94 ALA A C 1
ATOM 767 O O . ALA A 1 94 ? 4.339 -5.932 -15.658 1.00 97.56 94 ALA A O 1
ATOM 768 N N . SER A 1 95 ? 6.245 -5.474 -14.553 1.00 97.25 95 SER A N 1
ATOM 769 C CA . SER A 1 95 ? 5.896 -6.242 -13.349 1.00 97.25 95 SER A CA 1
ATOM 770 C C . SER A 1 95 ? 4.726 -5.614 -12.589 1.00 97.25 95 SER A C 1
ATOM 772 O O . SER A 1 95 ? 3.824 -6.342 -12.186 1.00 97.25 95 SER A O 1
ATOM 774 N N . TRP A 1 96 ? 4.664 -4.281 -12.484 1.00 97.19 96 TRP A N 1
ATOM 775 C CA . TRP A 1 96 ? 3.523 -3.548 -11.926 1.00 97.19 96 TRP A CA 1
ATOM 776 C C . TRP A 1 96 ? 2.226 -3.869 -12.665 1.00 97.19 96 TRP A C 1
ATOM 778 O O . TRP A 1 96 ? 1.235 -4.245 -12.043 1.00 97.19 96 TRP A O 1
ATOM 788 N N . LYS A 1 97 ? 2.233 -3.756 -13.999 1.00 95.88 97 LYS A N 1
ATOM 789 C CA . LYS A 1 97 ? 1.067 -4.045 -14.841 1.00 95.88 97 LYS A CA 1
ATOM 790 C C . LYS A 1 97 ? 0.589 -5.485 -14.663 1.00 95.88 97 LYS A C 1
ATOM 792 O O . LYS A 1 97 ? -0.607 -5.704 -14.489 1.00 95.88 97 LYS A O 1
ATOM 797 N N . THR A 1 98 ? 1.522 -6.436 -14.668 1.00 95.94 98 THR A N 1
ATOM 798 C CA . THR A 1 98 ? 1.239 -7.867 -14.473 1.00 95.94 98 THR A CA 1
ATOM 799 C C . THR A 1 98 ? 0.618 -8.121 -13.099 1.00 95.94 98 THR A C 1
ATOM 801 O O . THR A 1 98 ? -0.454 -8.720 -13.001 1.00 95.94 98 THR A O 1
ATOM 804 N N . LEU A 1 99 ? 1.225 -7.584 -12.033 1.00 95.31 99 LEU A N 1
ATOM 805 C CA . LEU A 1 99 ? 0.687 -7.695 -10.676 1.00 95.31 99 LEU A CA 1
ATOM 806 C C . LEU A 1 99 ? -0.700 -7.072 -10.565 1.00 95.31 99 LEU A C 1
ATOM 808 O O . LEU A 1 99 ? -1.591 -7.662 -9.965 1.00 95.31 99 LEU A O 1
ATOM 812 N N . HIS A 1 100 ? -0.907 -5.904 -11.164 1.00 94.75 100 HIS A N 1
ATOM 813 C CA . HIS A 1 100 ? -2.205 -5.248 -11.160 1.00 94.75 100 HIS A CA 1
ATOM 814 C C . HIS A 1 100 ? -3.275 -6.089 -11.871 1.00 94.75 100 HIS A C 1
ATOM 816 O O . HIS A 1 100 ? -4.395 -6.198 -11.378 1.00 94.75 100 HIS A O 1
ATOM 822 N N . SER A 1 101 ? -2.969 -6.754 -12.987 1.00 92.31 101 SER A N 1
ATOM 823 C CA . SER A 1 101 ? -3.949 -7.630 -13.645 1.00 92.31 101 SER A CA 1
ATOM 824 C C . SER A 1 101 ? -4.235 -8.923 -12.878 1.00 92.31 101 SER A C 1
ATOM 826 O O . SER A 1 101 ? -5.372 -9.392 -12.876 1.00 92.31 101 SER A O 1
ATOM 828 N N . GLU A 1 102 ? -3.246 -9.494 -12.196 1.00 94.06 102 GLU A N 1
ATOM 829 C CA . GLU A 1 102 ? -3.330 -10.873 -11.694 1.00 94.06 102 GLU A CA 1
ATOM 830 C C . GLU A 1 102 ? -3.563 -10.961 -10.180 1.00 94.06 102 GLU A C 1
ATOM 832 O O . GLU A 1 102 ? -4.279 -11.847 -9.713 1.00 94.06 102 GLU A O 1
ATOM 837 N N . ASP A 1 103 ? -3.033 -10.019 -9.402 1.00 94.00 103 ASP A N 1
ATOM 838 C CA . ASP A 1 103 ? -3.058 -10.049 -7.941 1.00 94.00 103 ASP A CA 1
ATOM 839 C C . ASP A 1 103 ? -4.128 -9.092 -7.396 1.00 94.00 103 ASP A C 1
ATOM 841 O O . ASP A 1 103 ? -4.005 -7.864 -7.436 1.00 94.00 103 ASP A O 1
ATOM 845 N N . ARG A 1 104 ? -5.217 -9.669 -6.873 1.00 93.12 104 ARG A N 1
ATOM 846 C CA . ARG A 1 104 ? -6.318 -8.902 -6.275 1.00 93.12 104 ARG A CA 1
ATOM 847 C C . ARG A 1 104 ? -5.830 -8.002 -5.142 1.00 93.12 104 ARG A C 1
ATOM 849 O O . ARG A 1 104 ? -6.229 -6.845 -5.096 1.00 93.12 104 ARG A O 1
ATOM 856 N N . VAL A 1 105 ? -5.002 -8.518 -4.234 1.00 92.38 105 VAL A N 1
ATOM 857 C CA . VAL A 1 105 ? -4.558 -7.745 -3.066 1.00 92.38 105 VAL A CA 1
ATOM 858 C C . VAL A 1 105 ? -3.709 -6.571 -3.537 1.00 92.38 105 VAL A C 1
ATOM 860 O O . VAL A 1 105 ? -3.887 -5.462 -3.045 1.00 92.38 105 VAL A O 1
ATOM 863 N N . PHE A 1 106 ? -2.856 -6.770 -4.545 1.00 93.38 106 PHE A N 1
ATOM 864 C CA . PHE A 1 106 ? -2.111 -5.665 -5.144 1.00 93.38 106 PHE A CA 1
ATOM 865 C C . PHE A 1 106 ? -3.033 -4.583 -5.721 1.00 93.38 106 PHE A C 1
ATOM 867 O O . PHE A 1 106 ? -2.806 -3.401 -5.467 1.00 93.38 106 PHE A O 1
ATOM 874 N N . ARG A 1 107 ? -4.106 -4.956 -6.435 1.00 92.44 107 ARG A N 1
ATOM 875 C CA . ARG A 1 107 ? -5.099 -3.976 -6.918 1.00 92.44 107 ARG A CA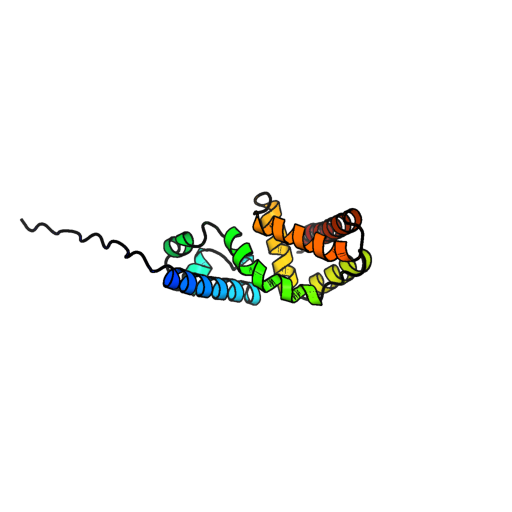 1
ATOM 876 C C . ARG A 1 107 ? -5.712 -3.161 -5.787 1.00 92.44 107 ARG A C 1
ATOM 878 O O . ARG A 1 107 ? -5.758 -1.941 -5.892 1.00 92.44 107 ARG A O 1
ATOM 885 N N . GLU A 1 108 ? -6.121 -3.813 -4.700 1.00 92.62 108 GLU A N 1
ATOM 886 C CA . GLU A 1 108 ? -6.687 -3.133 -3.525 1.00 92.62 108 GLU A CA 1
ATOM 887 C C . GLU A 1 108 ? -5.686 -2.161 -2.886 1.00 92.62 108 GLU A C 1
ATOM 889 O O . GLU A 1 108 ? -6.062 -1.083 -2.428 1.00 92.62 108 GLU A O 1
ATOM 894 N N . VAL A 1 109 ? -4.392 -2.498 -2.895 1.00 90.94 109 VAL A N 1
ATOM 895 C CA . VAL A 1 109 ? -3.331 -1.603 -2.404 1.00 90.94 109 VAL A CA 1
ATOM 896 C C . VAL A 1 109 ? -3.209 -0.376 -3.286 1.00 90.94 109 VAL A C 1
ATOM 898 O O . VAL A 1 109 ? -3.136 0.742 -2.776 1.00 90.94 109 VAL A O 1
ATOM 901 N N . VAL A 1 110 ? -3.182 -0.566 -4.604 1.00 91.25 110 VAL A N 1
ATOM 902 C CA . VAL A 1 110 ? -3.067 0.550 -5.544 1.00 91.25 110 VAL A CA 1
ATOM 903 C C . VAL A 1 110 ? -4.319 1.429 -5.497 1.00 91.25 110 VAL A C 1
ATOM 905 O O . VAL A 1 110 ? -4.190 2.652 -5.487 1.00 91.25 110 VAL A O 1
ATOM 908 N N . LEU A 1 111 ? -5.511 0.834 -5.374 1.00 89.94 111 LEU A N 1
ATOM 909 C CA . LEU A 1 111 ? -6.765 1.557 -5.162 1.00 89.94 111 LEU A CA 1
ATOM 910 C C . LEU A 1 111 ? -6.720 2.388 -3.875 1.00 89.94 111 LEU A C 1
ATOM 912 O O . LEU A 1 111 ? -6.988 3.585 -3.917 1.00 89.94 111 LEU A O 1
ATOM 916 N N . MET A 1 112 ? -6.309 1.785 -2.755 1.00 89.31 112 MET A N 1
ATOM 917 C CA . MET A 1 112 ? -6.120 2.489 -1.485 1.00 89.31 112 MET A CA 1
ATOM 918 C C . MET A 1 112 ? -5.165 3.677 -1.644 1.00 89.31 112 MET A C 1
ATOM 920 O O . MET A 1 112 ? -5.464 4.769 -1.160 1.00 89.31 112 MET A O 1
ATOM 924 N N . LEU A 1 113 ? -4.016 3.492 -2.302 1.00 87.69 113 LEU A N 1
ATOM 925 C CA . LEU A 1 113 ? -3.050 4.572 -2.518 1.00 87.69 113 LEU A CA 1
ATOM 926 C C . LEU A 1 113 ? -3.671 5.711 -3.334 1.00 87.69 113 LEU A C 1
ATOM 928 O O . LEU A 1 113 ? -3.580 6.865 -2.922 1.00 87.69 113 LEU A O 1
ATOM 932 N N . ILE A 1 114 ? -4.329 5.394 -4.450 1.00 88.56 114 ILE A N 1
ATOM 933 C CA . ILE A 1 114 ? -4.962 6.381 -5.332 1.00 88.56 114 ILE A CA 1
ATOM 934 C C . ILE A 1 114 ? -6.082 7.139 -4.611 1.00 88.56 114 ILE A C 1
ATOM 936 O O . ILE A 1 114 ? -6.086 8.369 -4.650 1.00 88.56 114 ILE A O 1
ATOM 940 N N . ASP A 1 115 ? -6.979 6.445 -3.909 1.00 86.88 115 ASP A N 1
ATOM 941 C CA . ASP A 1 115 ? -8.061 7.068 -3.136 1.00 86.88 115 ASP A CA 1
ATOM 942 C C . ASP A 1 115 ? -7.503 8.042 -2.086 1.00 86.88 115 ASP A C 1
ATOM 944 O O . ASP A 1 115 ? -7.912 9.202 -2.016 1.00 86.88 115 ASP A O 1
ATOM 948 N N . ASN A 1 116 ? -6.478 7.631 -1.331 1.00 84.44 116 ASN A N 1
ATOM 949 C CA . ASN A 1 116 ? -5.851 8.503 -0.336 1.00 84.44 116 ASN A CA 1
ATOM 950 C C . ASN A 1 116 ? -5.155 9.728 -0.966 1.00 84.44 116 ASN A C 1
ATOM 952 O O . ASN A 1 116 ? -5.163 10.810 -0.368 1.00 84.44 116 ASN A O 1
ATOM 956 N N . ILE A 1 117 ? -4.547 9.586 -2.151 1.00 83.62 117 ILE A N 1
ATOM 957 C CA . ILE A 1 117 ? -3.941 10.706 -2.892 1.00 83.62 117 ILE A CA 1
ATOM 958 C C . ILE A 1 117 ? -5.027 11.686 -3.351 1.00 83.62 117 ILE A C 1
ATOM 960 O O . ILE A 1 117 ? -4.937 12.877 -3.047 1.00 83.62 117 ILE A O 1
ATOM 964 N N . VAL A 1 118 ? -6.047 11.189 -4.056 1.00 81.25 118 VAL A N 1
ATOM 965 C CA . VAL A 1 118 ? -7.071 12.002 -4.732 1.00 81.25 118 VAL A CA 1
ATOM 966 C C . VAL A 1 118 ? -8.016 12.662 -3.735 1.00 81.25 118 VAL A C 1
ATOM 968 O O . VAL A 1 118 ? -8.239 13.869 -3.803 1.00 81.25 118 VAL A O 1
ATOM 971 N N . SER A 1 119 ? -8.548 11.899 -2.783 1.00 74.00 119 SER A N 1
ATOM 972 C CA . SER A 1 119 ? -9.617 12.370 -1.899 1.00 74.00 119 SER A CA 1
ATOM 973 C C . SER A 1 119 ? -9.144 13.436 -0.904 1.00 74.00 119 SER A C 1
ATOM 975 O O . SER A 1 119 ? -9.959 14.209 -0.395 1.00 74.00 119 SER A O 1
ATOM 977 N N . ARG A 1 120 ? -7.846 13.468 -0.556 1.00 65.19 120 ARG A N 1
ATOM 978 C CA . ARG A 1 120 ? -7.347 14.249 0.597 1.00 65.19 120 ARG A CA 1
ATOM 979 C C . ARG A 1 120 ? -5.946 14.850 0.430 1.00 65.19 120 ARG A C 1
ATOM 981 O O . ARG A 1 120 ? -5.365 15.307 1.412 1.00 65.19 120 ARG A O 1
ATOM 988 N N . GLY A 1 121 ? -5.384 14.852 -0.781 1.00 63.38 121 GLY A N 1
ATOM 989 C CA . GLY A 1 121 ? -4.031 15.364 -1.038 1.00 63.38 121 GLY A CA 1
ATOM 990 C C . GLY A 1 121 ? -2.910 14.473 -0.483 1.00 63.38 121 GLY A C 1
ATOM 991 O O . GLY A 1 121 ? -1.787 14.948 -0.285 1.00 63.38 121 GLY A O 1
ATOM 992 N N . GLY A 1 122 ? -3.210 13.197 -0.212 1.00 64.81 122 GLY A N 1
ATOM 993 C CA . GLY A 1 122 ? -2.295 12.213 0.363 1.00 64.81 122 GLY A CA 1
ATOM 994 C C . GLY A 1 122 ? -2.026 12.431 1.852 1.00 64.81 122 GLY A C 1
ATOM 995 O O . GLY A 1 122 ? -1.480 13.458 2.256 1.00 64.81 122 GLY A O 1
ATOM 996 N N . SER A 1 123 ? -2.334 11.425 2.674 1.00 72.12 123 SER A N 1
ATOM 997 C CA . SER A 1 123 ? -1.861 11.369 4.062 1.00 72.12 123 SER A CA 1
ATOM 998 C C . SER A 1 123 ? -0.324 11.260 4.113 1.00 72.12 123 SER A C 1
ATOM 1000 O O . SER A 1 123 ? 0.294 10.791 3.152 1.00 72.12 123 SER A O 1
ATOM 1002 N N . GLU A 1 124 ? 0.316 11.658 5.221 1.00 74.19 124 GLU A N 1
ATOM 1003 C CA . GLU A 1 124 ? 1.778 11.527 5.399 1.00 74.19 124 GLU A CA 1
ATOM 1004 C C . GLU A 1 124 ? 2.271 10.098 5.117 1.00 74.19 124 GLU A C 1
ATOM 1006 O O . GLU A 1 124 ? 3.290 9.901 4.459 1.00 74.19 124 GLU A O 1
ATOM 1011 N N . GLY A 1 125 ? 1.498 9.091 5.523 1.00 74.62 125 GLY A N 1
ATOM 1012 C CA . GLY A 1 125 ? 1.788 7.677 5.291 1.00 74.62 125 GLY A CA 1
ATOM 1013 C C . GLY A 1 125 ? 1.708 7.298 3.823 1.00 74.62 125 GLY A C 1
ATOM 1014 O O . GLY A 1 125 ? 2.580 6.584 3.332 1.00 74.62 125 GLY A O 1
ATOM 1015 N N . THR A 1 126 ? 0.714 7.813 3.098 1.00 80.00 126 THR A N 1
ATOM 1016 C CA . THR A 1 126 ? 0.586 7.587 1.650 1.00 80.00 126 THR A CA 1
ATOM 1017 C C . THR A 1 126 ? 1.764 8.202 0.902 1.00 80.00 126 THR A C 1
ATOM 1019 O O . THR A 1 126 ? 2.392 7.532 0.085 1.00 80.00 126 THR A O 1
ATOM 1022 N N . ARG A 1 127 ? 2.145 9.441 1.243 1.00 82.38 127 ARG A N 1
ATOM 1023 C CA . ARG A 1 127 ? 3.336 10.091 0.672 1.00 82.38 127 ARG A CA 1
ATOM 1024 C C . ARG A 1 127 ? 4.602 9.300 0.988 1.00 82.38 127 ARG A C 1
ATOM 1026 O O . ARG A 1 127 ? 5.386 9.021 0.088 1.00 82.38 127 ARG A O 1
ATOM 1033 N N . GLY A 1 128 ? 4.756 8.857 2.235 1.00 83.50 128 GLY A N 1
ATOM 1034 C CA . GLY A 1 128 ? 5.860 7.994 2.649 1.00 83.50 128 GLY A CA 1
ATOM 1035 C C . GLY A 1 128 ? 5.920 6.672 1.875 1.00 83.50 128 GLY A C 1
ATOM 1036 O O . GLY A 1 128 ? 7.011 6.202 1.573 1.00 83.50 128 GLY A O 1
ATOM 1037 N N . ALA A 1 129 ? 4.776 6.082 1.506 1.00 83.12 129 ALA A N 1
ATOM 1038 C CA . ALA A 1 129 ? 4.731 4.877 0.673 1.00 83.12 129 ALA A CA 1
ATOM 1039 C C . ALA A 1 129 ? 5.326 5.118 -0.715 1.00 83.12 129 ALA A C 1
ATOM 1041 O O . ALA A 1 129 ? 6.174 4.347 -1.159 1.00 83.12 129 ALA A O 1
ATOM 1042 N N . ILE A 1 130 ? 4.897 6.198 -1.368 1.00 88.31 130 ILE A N 1
ATOM 1043 C CA . ILE A 1 130 ? 5.342 6.562 -2.715 1.00 88.31 130 ILE A CA 1
ATOM 1044 C C . ILE A 1 130 ? 6.827 6.922 -2.694 1.00 88.31 130 ILE A C 1
ATOM 1046 O O . ILE A 1 130 ? 7.581 6.410 -3.513 1.00 88.31 130 ILE A O 1
ATOM 1050 N N . ILE A 1 131 ? 7.265 7.724 -1.718 1.00 89.81 131 ILE A N 1
ATOM 1051 C CA . ILE A 1 131 ? 8.679 8.091 -1.553 1.00 89.81 131 ILE A CA 1
ATOM 1052 C C . ILE A 1 131 ? 9.542 6.840 -1.369 1.00 89.81 131 ILE A C 1
ATOM 1054 O O . ILE A 1 131 ? 10.573 6.709 -2.019 1.00 89.81 131 ILE A O 1
ATOM 1058 N N . ARG A 1 132 ? 9.119 5.882 -0.531 1.00 88.75 132 ARG A N 1
ATOM 1059 C CA . ARG A 1 132 ? 9.866 4.626 -0.367 1.00 88.75 132 ARG A CA 1
ATOM 1060 C C . ARG A 1 132 ? 9.900 3.798 -1.647 1.00 88.75 132 ARG A C 1
ATOM 1062 O O . ARG A 1 132 ? 10.928 3.198 -1.929 1.00 88.75 132 ARG A O 1
ATOM 1069 N N . LEU A 1 133 ? 8.816 3.770 -2.421 1.00 89.88 133 LEU A N 1
ATOM 1070 C CA . LEU A 1 133 ? 8.786 3.067 -3.703 1.00 89.88 133 LEU A CA 1
ATOM 1071 C C . LEU A 1 133 ? 9.767 3.686 -4.709 1.00 89.88 133 LEU A C 1
ATOM 1073 O O . LEU A 1 133 ? 10.543 2.955 -5.320 1.00 89.88 133 LEU A O 1
ATOM 1077 N N . VAL A 1 134 ? 9.769 5.019 -4.828 1.00 94.31 134 VAL A N 1
ATOM 1078 C CA . VAL A 1 134 ? 10.737 5.763 -5.650 1.00 94.31 134 VAL A CA 1
ATOM 1079 C C . VAL A 1 134 ? 12.159 5.460 -5.190 1.00 94.31 134 VAL A C 1
ATOM 1081 O O . VAL A 1 134 ? 12.992 5.095 -6.011 1.00 94.31 134 VAL A O 1
ATOM 1084 N N . HIS A 1 135 ? 12.414 5.522 -3.882 1.00 94.12 135 HIS A N 1
ATOM 1085 C CA . HIS A 1 135 ? 13.737 5.272 -3.317 1.00 94.12 135 HIS A CA 1
ATOM 1086 C C . HIS A 1 135 ? 14.247 3.849 -3.588 1.00 94.12 135 HIS A C 1
ATOM 1088 O O . HIS A 1 135 ? 15.410 3.661 -3.927 1.00 94.12 135 HIS A O 1
ATOM 1094 N N . VAL A 1 136 ? 13.387 2.832 -3.463 1.00 93.19 136 VAL A N 1
ATOM 1095 C CA . VAL A 1 136 ? 13.766 1.440 -3.758 1.00 93.19 136 VAL A CA 1
ATOM 1096 C C . VAL A 1 136 ? 14.102 1.266 -5.239 1.00 93.19 136 VAL A C 1
ATOM 1098 O O . VAL A 1 136 ? 15.076 0.594 -5.570 1.00 93.19 136 VAL A O 1
ATOM 1101 N N . LEU A 1 137 ? 13.337 1.893 -6.133 1.00 95.12 137 LEU A N 1
ATOM 1102 C CA . LEU A 1 137 ? 13.610 1.841 -7.566 1.00 95.12 137 LEU A CA 1
ATOM 1103 C C . LEU A 1 137 ? 14.892 2.612 -7.934 1.00 95.12 137 LEU A C 1
ATOM 1105 O O . LEU A 1 137 ? 15.692 2.124 -8.733 1.00 95.12 137 LEU A O 1
ATOM 1109 N N . SER A 1 138 ? 15.147 3.759 -7.297 1.00 96.81 138 SER A N 1
ATOM 1110 C CA . SER A 1 138 ? 16.342 4.580 -7.533 1.00 96.81 138 SER A CA 1
ATOM 1111 C C . SER A 1 138 ? 17.651 3.936 -7.056 1.00 96.81 138 SER A C 1
ATOM 1113 O O . SER A 1 138 ? 18.721 4.499 -7.257 1.00 96.81 138 SER A O 1
ATOM 1115 N N . VAL A 1 139 ? 17.603 2.762 -6.415 1.00 96.12 139 VAL A N 1
ATOM 1116 C CA . VAL A 1 139 ? 18.813 1.976 -6.118 1.00 96.12 139 VAL A CA 1
ATOM 1117 C C . VAL A 1 139 ? 19.479 1.480 -7.407 1.00 96.12 139 VAL A C 1
ATOM 1119 O O . VAL A 1 139 ? 20.701 1.363 -7.449 1.00 96.12 139 VAL A O 1
ATOM 1122 N N . ASN A 1 140 ? 18.700 1.201 -8.460 1.00 95.44 140 ASN A N 1
ATOM 1123 C CA . ASN A 1 140 ? 19.212 0.626 -9.711 1.00 95.44 140 ASN A CA 1
ATOM 1124 C C . ASN A 1 140 ? 19.155 1.588 -10.909 1.00 95.44 140 ASN A C 1
ATOM 1126 O O . ASN A 1 140 ? 19.790 1.324 -11.928 1.00 95.44 140 ASN A O 1
ATOM 1130 N N . ILE A 1 141 ? 18.401 2.686 -10.810 1.00 96.25 141 ILE A N 1
ATOM 1131 C CA . ILE A 1 141 ? 18.261 3.710 -11.859 1.00 96.25 141 ILE A CA 1
ATOM 1132 C C . ILE A 1 141 ? 18.341 5.118 -11.254 1.00 96.25 141 ILE A C 1
ATOM 1134 O O . ILE A 1 141 ? 18.365 5.269 -10.038 1.00 96.25 141 ILE A O 1
ATOM 1138 N N . THR A 1 142 ? 18.385 6.168 -12.078 1.00 97.00 142 THR A N 1
ATOM 1139 C CA . THR A 1 142 ? 18.401 7.547 -11.561 1.00 97.00 142 THR A CA 1
ATOM 1140 C C . THR A 1 142 ? 17.102 7.884 -10.825 1.00 97.00 142 THR A C 1
ATOM 1142 O O . THR A 1 142 ? 16.036 7.369 -11.160 1.00 97.00 142 THR A O 1
ATOM 1145 N N . GLU A 1 143 ? 17.175 8.779 -9.837 1.00 96.31 143 GLU A N 1
ATOM 1146 C CA . GLU A 1 143 ? 16.003 9.236 -9.075 1.00 96.31 143 GLU A CA 1
ATOM 1147 C C . GLU A 1 143 ? 14.924 9.838 -9.989 1.00 96.31 143 GLU A C 1
ATOM 1149 O O . GLU A 1 143 ? 13.752 9.500 -9.863 1.00 96.31 143 GLU A O 1
ATOM 1154 N N . GLU A 1 144 ? 15.326 10.624 -10.993 1.00 97.12 144 GLU A N 1
ATOM 1155 C CA . GLU A 1 144 ? 14.419 11.178 -12.006 1.00 97.12 144 GLU A CA 1
ATOM 1156 C C . GLU A 1 144 ? 13.691 10.079 -12.801 1.00 97.12 144 GLU A C 1
ATOM 1158 O O . GLU A 1 144 ? 12.470 10.132 -12.966 1.00 97.12 144 GLU A O 1
ATOM 1163 N N . ALA A 1 145 ? 14.412 9.042 -13.247 1.00 97.19 145 ALA A N 1
ATOM 1164 C CA . ALA A 1 145 ? 13.810 7.922 -13.966 1.00 97.19 145 ALA A CA 1
ATOM 1165 C C . ALA A 1 145 ? 12.892 7.084 -13.059 1.00 97.19 145 ALA A C 1
ATOM 1167 O O . ALA A 1 145 ? 11.842 6.620 -13.506 1.00 97.19 145 ALA A O 1
ATOM 1168 N N . ALA A 1 146 ? 13.255 6.912 -11.785 1.00 97.50 146 ALA A N 1
ATOM 1169 C CA . ALA A 1 146 ? 12.436 6.218 -10.796 1.00 97.50 146 ALA A CA 1
ATOM 1170 C C . ALA A 1 146 ? 11.131 6.966 -10.508 1.00 97.50 146 ALA A C 1
ATOM 1172 O O . ALA A 1 146 ? 10.053 6.368 -10.549 1.00 97.50 146 ALA A O 1
ATOM 1173 N N . GLU A 1 147 ? 11.205 8.277 -10.275 1.00 97.06 147 GLU A N 1
ATOM 1174 C CA . GLU A 1 147 ? 10.023 9.119 -10.124 1.00 97.06 147 GLU A CA 1
ATOM 1175 C C . GLU A 1 147 ? 9.111 9.034 -11.344 1.00 97.06 147 GLU A C 1
ATOM 1177 O O . GLU A 1 147 ? 7.899 8.869 -11.197 1.00 97.06 147 GLU A O 1
ATOM 1182 N N . GLN A 1 148 ? 9.684 9.149 -12.544 1.00 97.94 148 GLN A N 1
ATOM 1183 C CA . GLN A 1 148 ? 8.927 9.098 -13.787 1.00 97.94 148 GLN A CA 1
ATOM 1184 C C . GLN A 1 148 ? 8.232 7.743 -13.964 1.00 97.94 148 GLN A C 1
ATOM 1186 O O . GLN A 1 148 ? 7.041 7.700 -14.267 1.00 97.94 148 GLN A O 1
ATOM 1191 N N . ALA A 1 149 ? 8.925 6.636 -13.690 1.00 97.88 149 ALA A N 1
ATOM 1192 C CA . ALA A 1 149 ? 8.352 5.297 -13.781 1.00 97.88 149 ALA A CA 1
ATOM 1193 C C . ALA A 1 149 ? 7.195 5.080 -12.788 1.00 97.88 149 ALA A C 1
ATOM 1195 O O . ALA A 1 149 ? 6.173 4.495 -13.150 1.00 97.88 149 ALA A O 1
ATOM 1196 N N . VAL A 1 150 ? 7.319 5.577 -11.551 1.00 95.75 150 VAL A N 1
ATOM 1197 C CA . VAL A 1 150 ? 6.242 5.512 -10.546 1.00 95.75 150 VAL A CA 1
ATOM 1198 C C . VAL A 1 150 ? 5.051 6.387 -10.953 1.00 95.75 150 VAL A C 1
ATOM 1200 O O . VAL A 1 150 ? 3.907 5.944 -10.830 1.00 95.75 150 VAL A O 1
ATOM 1203 N N . LYS A 1 151 ? 5.298 7.598 -11.477 1.00 95.56 151 LYS A N 1
ATOM 1204 C CA . LYS A 1 151 ? 4.252 8.490 -12.014 1.00 95.56 151 LYS A CA 1
ATOM 1205 C C . LYS A 1 151 ? 3.485 7.816 -13.153 1.00 95.56 151 LYS A C 1
ATOM 1207 O O . LYS A 1 151 ? 2.258 7.830 -13.139 1.00 95.56 151 LYS A O 1
ATOM 1212 N N . GLU A 1 152 ? 4.189 7.196 -14.097 1.00 96.75 152 GLU A N 1
ATOM 1213 C CA . GLU A 1 152 ? 3.587 6.468 -15.220 1.00 96.75 152 GLU A CA 1
ATOM 1214 C C . GLU A 1 152 ? 2.766 5.267 -14.746 1.00 96.75 152 GLU A C 1
ATOM 1216 O O . GLU A 1 152 ? 1.605 5.147 -15.122 1.00 96.75 152 GLU A O 1
ATOM 1221 N N . ALA A 1 153 ? 3.306 4.427 -13.860 1.00 96.00 153 ALA A N 1
ATOM 1222 C CA . ALA A 1 153 ? 2.595 3.253 -13.351 1.00 96.00 153 ALA A CA 1
ATOM 1223 C C . ALA A 1 153 ? 1.297 3.622 -12.605 1.00 96.00 153 ALA A C 1
ATOM 1225 O O . ALA A 1 153 ? 0.238 3.027 -12.840 1.00 96.00 153 ALA A O 1
ATOM 1226 N N . LEU A 1 154 ? 1.351 4.633 -11.729 1.00 93.75 154 LEU A N 1
ATOM 1227 C CA . LEU A 1 154 ? 0.169 5.140 -11.025 1.00 93.75 154 LEU A CA 1
ATOM 1228 C C . LEU A 1 154 ? -0.818 5.813 -11.986 1.00 93.75 154 LEU A C 1
ATOM 1230 O O . LEU A 1 154 ? -2.022 5.592 -11.868 1.00 93.75 154 LEU A O 1
ATOM 1234 N N . GLY A 1 155 ? -0.321 6.602 -12.942 1.00 93.12 155 GLY A N 1
ATOM 1235 C CA . GLY A 1 155 ? -1.130 7.298 -13.940 1.00 93.12 155 GLY A CA 1
ATOM 1236 C C . GLY A 1 155 ? -1.869 6.343 -14.874 1.00 93.12 155 GLY A C 1
ATOM 1237 O O . GLY A 1 155 ? -3.073 6.491 -15.063 1.00 93.12 155 GLY A O 1
ATOM 1238 N N . GLU A 1 156 ? -1.185 5.323 -15.395 1.00 92.25 156 GLU A N 1
ATOM 1239 C CA . GLU A 1 156 ? -1.797 4.256 -16.195 1.00 92.25 156 GLU A CA 1
ATOM 1240 C C . GLU A 1 156 ? -2.866 3.506 -15.397 1.00 92.25 156 GLU A C 1
ATOM 1242 O O . GLU A 1 156 ? -3.945 3.221 -15.920 1.00 92.25 156 GLU A O 1
ATOM 1247 N N . THR A 1 157 ? -2.603 3.229 -14.116 1.00 93.00 157 THR A N 1
ATOM 1248 C CA . THR A 1 157 ? -3.572 2.545 -13.252 1.00 93.00 157 THR A CA 1
ATOM 1249 C C . THR A 1 157 ? -4.814 3.406 -13.005 1.00 93.00 157 THR A C 1
ATOM 1251 O O . THR A 1 157 ? -5.937 2.936 -13.187 1.00 93.00 157 THR A O 1
ATOM 1254 N N . LEU A 1 158 ? -4.625 4.682 -12.651 1.00 90.94 158 LEU A N 1
ATOM 1255 C CA . LEU A 1 158 ? -5.715 5.642 -12.464 1.00 90.94 158 LEU A CA 1
ATOM 1256 C C . LEU A 1 158 ? -6.543 5.808 -13.742 1.00 90.94 158 LEU A C 1
ATOM 1258 O O . LEU A 1 158 ? -7.771 5.784 -13.691 1.00 90.94 158 LEU A O 1
ATOM 1262 N N . PHE A 1 159 ? -5.878 5.944 -14.890 1.00 90.44 159 PHE A N 1
ATOM 1263 C CA . PHE A 1 159 ? -6.545 6.021 -16.185 1.00 90.44 159 PHE A CA 1
ATOM 1264 C C . PHE A 1 159 ? -7.351 4.751 -16.472 1.00 90.44 159 PHE A C 1
ATOM 1266 O O . PHE A 1 159 ? -8.486 4.841 -16.929 1.00 90.44 159 PHE A O 1
ATOM 1273 N N . GLY A 1 160 ? -6.813 3.574 -16.141 1.00 87.19 160 GLY A N 1
ATOM 1274 C CA . GLY A 1 160 ? -7.516 2.298 -16.262 1.00 87.19 160 GLY A CA 1
ATOM 1275 C C . GLY A 1 160 ? -8.842 2.260 -15.497 1.00 87.19 160 GLY A C 1
ATOM 1276 O O . GLY A 1 160 ? -9.833 1.767 -16.037 1.00 87.19 160 GLY A O 1
ATOM 1277 N N . TYR A 1 161 ? -8.902 2.836 -14.291 1.00 84.44 161 TYR A N 1
ATOM 1278 C CA . TYR A 1 161 ? -10.144 2.914 -13.510 1.00 84.44 161 TYR A CA 1
ATOM 1279 C C . TYR A 1 161 ? -11.247 3.734 -14.188 1.00 84.44 161 TYR A C 1
ATOM 1281 O O . TYR A 1 161 ? -12.420 3.431 -13.995 1.00 84.44 161 TYR A O 1
ATOM 1289 N N . ALA A 1 162 ? -10.911 4.713 -15.035 1.00 82.06 162 ALA A N 1
ATOM 1290 C CA . ALA A 1 162 ? -11.913 5.499 -15.760 1.00 82.06 162 ALA A CA 1
ATOM 1291 C C . ALA A 1 162 ? -12.721 4.674 -16.786 1.00 82.06 162 ALA A C 1
ATOM 1293 O O . ALA A 1 162 ? -13.777 5.119 -17.233 1.00 82.06 162 ALA A O 1
ATOM 1294 N N . PHE A 1 163 ? -12.240 3.482 -17.158 1.00 79.12 163 PHE A N 1
ATOM 1295 C CA . PHE A 1 163 ? -12.864 2.615 -18.165 1.00 79.12 163 PHE A CA 1
ATOM 1296 C C . PHE A 1 163 ? -13.262 1.237 -17.628 1.00 79.12 163 PHE A C 1
ATOM 1298 O O . PHE A 1 163 ? -13.746 0.403 -18.397 1.00 79.12 163 PHE A O 1
ATOM 1305 N N . GLN A 1 164 ? -13.075 0.981 -16.331 1.00 67.00 164 GLN A N 1
ATOM 1306 C CA . GLN A 1 164 ? -13.610 -0.220 -15.698 1.00 67.00 164 GLN A CA 1
ATOM 1307 C C . GLN A 1 164 ? -15.132 -0.068 -15.562 1.00 67.00 164 GLN A C 1
ATOM 1309 O O . GLN A 1 164 ? -15.616 0.892 -14.966 1.00 67.00 164 GLN A O 1
ATOM 1314 N N . LYS A 1 165 ? -15.874 -0.984 -16.193 1.00 44.03 165 LYS A N 1
ATOM 1315 C CA . LYS A 1 165 ? -17.326 -1.137 -16.034 1.00 44.03 165 LYS A CA 1
ATOM 1316 C C . LYS A 1 165 ? -17.637 -2.084 -14.890 1.00 44.03 165 LYS A C 1
ATOM 1318 O O . LYS A 1 165 ? -16.921 -3.106 -14.796 1.00 44.03 165 LYS A O 1
#

InterPro domains:
  IPR001647 DNA-binding HTH domain, TetR-type [PF00440] (31-69)
  IPR001647 DNA-binding HTH domain, TetR-type [PS50977] (20-80)
  IPR009057 Homedomain-like superfamily [SSF46689] (13-80)

Organism: NCBI:txid696485

Foldseek 3Di:
DDPPDPPPPDDPPDDPVVVVVLLLVLLVLLQVCCQPPFLVCNALVNSCVVSVHDSVVVCVVPVGSLVSLLSCLVPPCVVCVVQADLQALVSRLVSLVVCCVPPPSSVRNLVSLVCQCPVPVHDPSSVVSLVVQLVSSCVNPPSVSSNVSSCVSSVVSVVVVVPDD

Radius of gyration: 20.15 Å; chains: 1; bounding box: 55×26×67 Å

pLDDT: mean 86.63, std 15.11, range [34.28, 97.94]

Sequence (165 aa):
MNSNSYKKVTMARISQEEKEQNQAHYDAVIFELFITEGWEAVTLDRVAKECGIRKSTLQGYYKNKDQFAYALQGKIFPMFAGKLDFQSAERFKASWKTLHSEDRVFREVVLMLIDNIVSRGGSEGTRGAIIRLVHVLSVNITEEAAEQAVKEALGETLFGYAFQK